Protein AF-A0A6N2RLK5-F1 (afdb_monomer)

Sequence (147 aa):
MNPKSGIPRKGILIFTRFIREAEKLASEIPNCAIVSGSTPKEERARILKGFKDGRIKVVANVGVLTTGFDYPELDTIVLARPTKSLSLYYQMVGRVIRPCQGKEGWVVDLSGNFRRFGRVEELRIEQPEKGKWCIMSRGRQLTNVVF

InterPro domains:
  IPR001650 Helicase, C-terminal domain-like [PF00271] (11-98)
  IPR001650 Helicase, C-terminal domain-like [PS51194] (1-136)
  IPR001650 Helicase, C-terminal domain-like [SM00490] (23-100)
  IPR027417 P-loop containing nucleoside triphosphate hydrolase [G3DSA:3.40.50.300] (5-135)
  IPR027417 P-loop containing nucleoside triphosphate hydrolase [SSF52540] (9-113)

Nearest PDB structures (foldseek):
  8fkx-assembly1_NI  TM=7.984E-01  e=8.731E-06  Homo sapiens
  2wax-assembly2_C  TM=7.547E-01  e=4.292E-06  Homo sapiens
  4bru-assembly1_A  TM=7.650E-01  e=8.186E-06  Saccharomyces cerevisiae S288C
  2z0m-assembly1_A  TM=8.202E-01  e=6.459E-05  Sulfurisphaera tokodaii
 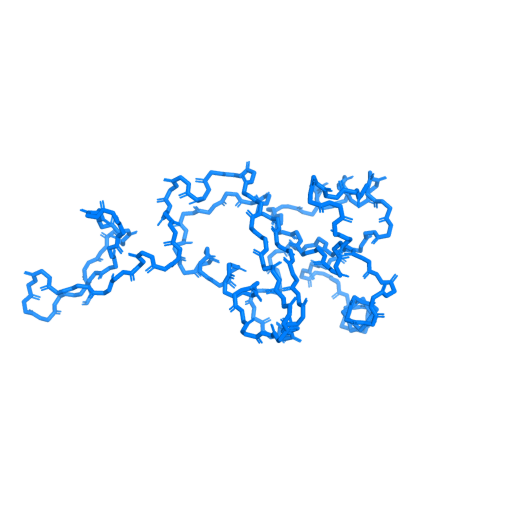 1wp9-assembly3_C  TM=6.218E-01  e=9.935E-06  Pyrococcus furiosus DSM 3638

Foldseek 3Di:
DQDPVRDDFLAEEEEAADPVVLVVVPVVDPLEAEDEPPQDPVNVVVSLVCSLVSVRRYYYYHPPPLDDRARQLRAYYEYNDDDLDPSSVCSRQVRNPRDDPPHHHYYHYPHCVCVLRPDPVQWDWDDPDVPWIFIDGPNDTSDPGTD

Structure (mmCIF, N/CA/C/O backbone):
data_AF-A0A6N2RLK5-F1
#
_entry.id   AF-A0A6N2RLK5-F1
#
loop_
_atom_site.group_PDB
_atom_site.id
_atom_site.type_symbol
_atom_site.label_atom_id
_atom_site.label_alt_id
_atom_site.label_comp_id
_atom_site.label_asym_id
_atom_site.label_entity_id
_atom_site.label_seq_id
_atom_site.pdbx_PDB_ins_code
_atom_site.Cartn_x
_atom_site.Cartn_y
_atom_site.Cartn_z
_atom_site.occupancy
_atom_site.B_iso_or_equiv
_atom_site.auth_seq_id
_atom_site.auth_comp_id
_atom_site.auth_asym_id
_atom_site.auth_atom_id
_atom_site.pdbx_PDB_model_num
ATOM 1 N N . MET A 1 1 ? -1.136 -15.713 -12.446 1.00 52.31 1 MET A N 1
ATOM 2 C CA . MET A 1 1 ? -1.601 -14.310 -12.337 1.00 52.31 1 MET A CA 1
ATOM 3 C C . MET A 1 1 ? -3.061 -14.161 -12.808 1.00 52.31 1 MET A C 1
ATOM 5 O O . MET A 1 1 ? -3.420 -13.118 -13.330 1.00 52.31 1 MET A O 1
ATOM 9 N N . ASN A 1 2 ? -3.915 -15.174 -12.593 1.00 56.28 2 ASN A N 1
ATOM 10 C CA . ASN A 1 2 ? -5.317 -15.171 -13.028 1.00 56.28 2 ASN A CA 1
ATOM 11 C C . ASN A 1 2 ? -6.198 -15.041 -11.782 1.00 56.28 2 ASN A C 1
ATOM 13 O O . ASN A 1 2 ? -6.227 -15.976 -10.977 1.00 56.28 2 ASN A O 1
ATOM 17 N N . PRO A 1 3 ? -6.840 -13.888 -11.542 1.00 61.88 3 PRO A N 1
ATOM 18 C CA . PRO A 1 3 ? -7.728 -13.728 -10.398 1.00 61.88 3 PRO A CA 1
ATOM 19 C C . PRO A 1 3 ? -8.882 -14.727 -10.471 1.00 61.88 3 PRO A C 1
ATOM 21 O O . PRO A 1 3 ? -9.301 -15.102 -11.562 1.00 61.88 3 PRO A O 1
ATOM 24 N N . LYS A 1 4 ? -9.440 -15.127 -9.320 1.00 61.88 4 LYS A N 1
ATOM 25 C CA . LYS A 1 4 ? -10.626 -16.007 -9.285 1.00 61.88 4 LYS A CA 1
ATOM 26 C C . LYS A 1 4 ? -11.823 -15.425 -10.050 1.00 61.88 4 LYS A C 1
ATOM 28 O O . LYS A 1 4 ? -12.674 -16.180 -10.493 1.00 61.88 4 LYS A O 1
ATOM 33 N N . SER A 1 5 ? -11.867 -14.104 -10.224 1.00 67.25 5 SER A N 1
ATOM 34 C CA . SER A 1 5 ? -12.864 -13.403 -11.037 1.00 67.25 5 SER A CA 1
ATOM 35 C C . SER A 1 5 ? -12.621 -13.496 -12.551 1.00 67.25 5 SER A C 1
ATOM 37 O O . SER A 1 5 ? -13.440 -13.003 -13.314 1.00 67.25 5 SER A O 1
ATOM 39 N N . GLY A 1 6 ? -11.493 -14.049 -13.012 1.00 70.12 6 GLY A N 1
ATOM 40 C CA . GLY A 1 6 ? -11.112 -14.101 -14.430 1.00 70.12 6 GLY A CA 1
ATOM 41 C C . GLY A 1 6 ? -10.660 -12.761 -15.029 1.00 70.12 6 GLY A C 1
ATOM 42 O O . GLY A 1 6 ? -10.053 -12.748 -16.094 1.00 70.12 6 GLY A O 1
ATOM 43 N N . ILE A 1 7 ? -10.892 -11.643 -14.335 1.00 71.00 7 ILE A N 1
ATOM 44 C CA . ILE A 1 7 ? -10.520 -10.293 -14.776 1.00 71.00 7 ILE A CA 1
ATOM 45 C C . ILE A 1 7 ? -9.030 -10.060 -14.489 1.00 71.00 7 ILE A C 1
ATOM 47 O O . ILE A 1 7 ? -8.647 -10.081 -13.317 1.00 71.00 7 ILE A O 1
ATOM 51 N N . PRO A 1 8 ? -8.170 -9.821 -15.497 1.00 78.94 8 PRO A N 1
ATOM 52 C CA . PRO A 1 8 ? -6.758 -9.520 -15.271 1.00 78.94 8 PRO A CA 1
ATOM 53 C C . PRO A 1 8 ? -6.572 -8.223 -14.476 1.00 78.94 8 PRO A C 1
ATOM 55 O O . PRO A 1 8 ? -7.283 -7.246 -14.699 1.00 78.94 8 PRO A O 1
ATOM 58 N N . ARG A 1 9 ? -5.581 -8.187 -13.578 1.00 85.44 9 ARG A N 1
ATOM 59 C CA . ARG A 1 9 ? -5.247 -6.963 -12.831 1.00 85.44 9 ARG A CA 1
ATOM 60 C C . ARG A 1 9 ? -4.394 -6.020 -13.670 1.00 85.44 9 ARG A C 1
ATOM 62 O O . ARG A 1 9 ? -3.427 -6.448 -14.306 1.00 85.44 9 ARG A O 1
ATOM 69 N N . LYS A 1 10 ? -4.732 -4.731 -13.649 1.00 86.25 10 LYS A N 1
ATOM 70 C CA . LYS A 1 10 ? -3.996 -3.663 -14.332 1.00 86.25 10 LYS A CA 1
ATOM 71 C C . LYS A 1 10 ? -2.647 -3.403 -13.669 1.00 86.25 10 LYS A C 1
ATOM 73 O O . LYS A 1 10 ? -1.646 -3.324 -14.383 1.00 86.25 10 LYS A O 1
ATOM 78 N N . GLY A 1 11 ? -2.614 -3.333 -12.336 1.00 91.62 11 GLY A N 1
ATOM 79 C CA . GLY A 1 11 ? -1.394 -3.058 -11.581 1.00 91.62 11 GLY A CA 1
ATOM 80 C C . GLY A 1 11 ? -1.490 -3.478 -10.117 1.00 91.62 11 GLY A C 1
ATOM 81 O O . GLY A 1 11 ? -2.453 -3.160 -9.425 1.00 91.62 11 GLY A O 1
ATOM 82 N N . ILE A 1 12 ? -0.459 -4.171 -9.635 1.00 94.56 12 ILE A N 1
ATOM 83 C CA . ILE A 1 12 ? -0.383 -4.677 -8.262 1.00 94.56 12 ILE A CA 1
ATOM 84 C C . ILE A 1 12 ? 0.694 -3.910 -7.496 1.00 94.56 12 ILE A C 1
ATOM 86 O O . ILE A 1 12 ? 1.880 -4.005 -7.812 1.00 94.56 12 ILE A O 1
ATOM 90 N N . LEU A 1 13 ? 0.291 -3.170 -6.463 1.00 95.00 13 LEU A N 1
ATOM 91 C CA . LEU A 1 13 ? 1.210 -2.470 -5.565 1.00 95.00 13 LEU A CA 1
ATOM 92 C C . LEU A 1 13 ? 1.326 -3.221 -4.232 1.00 95.00 13 LEU A C 1
ATOM 94 O O . LEU A 1 13 ? 0.368 -3.307 -3.465 1.00 95.00 13 LEU A O 1
ATOM 98 N N . ILE A 1 14 ? 2.511 -3.750 -3.938 1.00 95.62 14 ILE A N 1
ATOM 99 C CA . ILE A 1 14 ? 2.783 -4.542 -2.734 1.00 95.62 14 ILE A CA 1
ATOM 100 C C . ILE A 1 14 ? 3.510 -3.673 -1.709 1.00 95.62 14 ILE A C 1
ATOM 102 O O . ILE A 1 14 ? 4.551 -3.104 -2.017 1.00 95.62 14 ILE A O 1
ATOM 106 N N . PHE A 1 15 ? 2.993 -3.585 -0.485 1.00 95.12 15 PHE A N 1
ATOM 107 C CA . PHE A 1 15 ? 3.648 -2.918 0.642 1.00 95.12 15 PHE A CA 1
ATOM 108 C C . PHE A 1 15 ? 4.381 -3.946 1.500 1.00 95.12 15 PHE A C 1
ATOM 110 O O . PHE A 1 15 ? 3.730 -4.781 2.127 1.00 95.12 15 PHE A O 1
ATOM 117 N N . THR A 1 16 ? 5.709 -3.866 1.573 1.00 94.75 16 THR A N 1
ATOM 118 C CA . THR A 1 16 ? 6.540 -4.771 2.388 1.00 94.75 16 THR A CA 1
ATOM 119 C C . THR A 1 16 ? 7.207 -4.036 3.553 1.00 94.75 16 THR A C 1
ATOM 121 O O . THR A 1 16 ? 7.219 -2.797 3.643 1.00 94.75 16 THR A O 1
ATOM 124 N N . ARG A 1 17 ? 7.720 -4.783 4.539 1.00 91.31 17 ARG A N 1
ATOM 125 C CA . ARG A 1 17 ? 8.395 -4.192 5.702 1.00 91.31 17 ARG A CA 1
ATOM 126 C C . ARG A 1 17 ? 9.872 -3.960 5.421 1.00 91.31 17 ARG A C 1
ATOM 128 O O . ARG A 1 17 ? 10.358 -2.888 5.804 1.00 91.31 17 ARG A O 1
ATOM 135 N N . PHE A 1 18 ? 10.531 -4.917 4.771 1.00 92.75 18 PHE A N 1
ATOM 136 C CA . PHE A 1 18 ? 11.976 -4.948 4.559 1.00 92.75 18 PHE A CA 1
ATOM 137 C C . PHE A 1 18 ? 12.358 -5.139 3.086 1.00 92.75 18 PHE A C 1
ATOM 139 O O . PHE A 1 18 ? 11.614 -5.725 2.302 1.00 92.75 18 PHE A O 1
ATOM 146 N N . ILE A 1 19 ? 13.563 -4.678 2.726 1.00 93.00 19 ILE A N 1
ATOM 147 C CA . ILE A 1 19 ? 14.116 -4.830 1.369 1.00 93.00 19 ILE A CA 1
ATOM 148 C C . ILE A 1 19 ? 14.258 -6.311 1.003 1.00 93.00 19 ILE A C 1
ATOM 150 O O . ILE A 1 19 ? 13.783 -6.709 -0.051 1.00 93.00 19 ILE A O 1
ATOM 154 N N . ARG A 1 20 ? 14.775 -7.141 1.918 1.00 93.56 20 ARG A N 1
ATOM 155 C CA . ARG A 1 20 ? 14.939 -8.590 1.701 1.00 93.56 20 ARG A CA 1
ATOM 156 C C . ARG A 1 20 ? 13.634 -9.304 1.325 1.00 93.56 20 ARG A C 1
ATOM 158 O O . ARG A 1 20 ? 13.635 -10.212 0.504 1.00 93.56 20 ARG A O 1
ATOM 165 N N . GLU A 1 21 ? 12.508 -8.892 1.912 1.00 92.12 21 GLU A N 1
ATOM 166 C CA . GLU A 1 21 ? 11.187 -9.444 1.575 1.00 92.12 21 GLU A CA 1
ATOM 167 C C . GLU A 1 21 ? 10.753 -9.024 0.168 1.00 92.12 21 GLU A C 1
ATOM 169 O O . GLU A 1 21 ? 10.215 -9.837 -0.580 1.00 92.12 21 GLU A O 1
ATOM 174 N N . ALA A 1 22 ? 11.001 -7.763 -0.201 1.00 93.56 22 ALA A N 1
ATOM 175 C CA . ALA A 1 22 ? 10.714 -7.264 -1.542 1.00 93.56 22 ALA A CA 1
ATOM 176 C C . ALA A 1 22 ? 11.583 -7.953 -2.605 1.00 93.56 22 ALA A C 1
ATOM 178 O O . ALA A 1 22 ? 11.065 -8.303 -3.659 1.00 93.56 22 ALA A O 1
ATOM 179 N N . GLU A 1 23 ? 12.866 -8.189 -2.316 1.00 94.12 23 GLU A N 1
ATOM 180 C CA . GLU A 1 23 ? 13.801 -8.923 -3.182 1.00 94.12 23 GLU A CA 1
ATOM 181 C C . GLU A 1 23 ? 13.332 -10.354 -3.422 1.00 94.12 23 GLU A C 1
ATOM 183 O O . GLU A 1 23 ? 13.208 -10.776 -4.572 1.00 94.12 23 GLU A O 1
ATOM 188 N N . LYS A 1 24 ? 12.975 -11.072 -2.351 1.00 93.69 24 LYS A N 1
ATOM 189 C CA . LYS A 1 24 ? 12.421 -12.422 -2.468 1.00 93.69 24 LYS A CA 1
ATOM 190 C C . LYS A 1 24 ? 11.149 -12.432 -3.320 1.00 93.69 24 LYS A C 1
ATOM 192 O O . LYS A 1 24 ? 11.059 -13.202 -4.272 1.00 93.69 24 LYS A O 1
ATOM 197 N N . LEU A 1 25 ? 10.201 -11.534 -3.046 1.00 91.19 25 LEU A N 1
ATOM 198 C CA . LEU A 1 25 ? 8.975 -11.415 -3.842 1.00 91.19 25 LEU A CA 1
ATOM 199 C C . LEU A 1 25 ? 9.264 -11.110 -5.316 1.00 91.19 25 LEU A C 1
ATOM 201 O O . LEU A 1 25 ? 8.628 -11.690 -6.189 1.00 91.19 25 LEU A O 1
ATOM 205 N N . ALA A 1 26 ? 10.214 -10.223 -5.610 1.00 92.12 26 ALA A N 1
ATOM 206 C CA . ALA A 1 26 ? 10.562 -9.882 -6.984 1.00 92.12 26 ALA A CA 1
ATOM 207 C C . ALA A 1 26 ? 11.239 -11.035 -7.736 1.00 92.12 26 ALA A C 1
ATOM 209 O O . ALA A 1 26 ? 11.051 -11.148 -8.942 1.00 92.12 26 ALA A O 1
ATOM 210 N N . SER A 1 27 ? 11.974 -11.910 -7.039 1.00 93.75 27 SER A N 1
ATOM 211 C CA . SER A 1 27 ? 12.551 -13.116 -7.651 1.00 93.75 27 SER A CA 1
ATOM 212 C C . SER A 1 27 ? 11.511 -14.186 -8.005 1.00 93.75 27 SER A C 1
ATOM 214 O O . SER A 1 27 ? 11.727 -14.961 -8.932 1.00 93.75 27 SER A O 1
ATOM 216 N N . GLU A 1 28 ? 10.376 -14.220 -7.300 1.00 93.56 28 GLU A N 1
ATOM 217 C CA . GLU A 1 28 ? 9.321 -15.226 -7.493 1.00 93.56 28 GLU A CA 1
ATOM 218 C C . GLU A 1 28 ? 8.168 -14.721 -8.381 1.00 93.56 28 GLU A C 1
ATOM 220 O O . GLU A 1 28 ? 7.421 -15.515 -8.957 1.00 93.56 28 GLU A O 1
ATOM 225 N N . ILE A 1 29 ? 8.001 -13.400 -8.503 1.00 91.44 29 ILE A N 1
ATOM 226 C CA . ILE A 1 29 ? 6.914 -12.778 -9.262 1.00 91.44 29 ILE A CA 1
ATOM 227 C C . ILE A 1 29 ? 7.462 -12.213 -10.578 1.00 91.44 29 ILE A C 1
ATOM 229 O O . ILE A 1 29 ? 8.256 -11.269 -10.557 1.00 91.44 29 ILE A O 1
ATOM 233 N N . PRO A 1 30 ? 6.996 -12.700 -11.742 1.00 89.50 30 PRO A N 1
ATOM 234 C CA . PRO A 1 30 ? 7.442 -12.171 -13.021 1.00 89.50 30 PRO A CA 1
ATOM 235 C C . PRO A 1 30 ? 7.019 -10.708 -13.177 1.00 89.50 30 PRO A C 1
ATOM 237 O O . PRO A 1 30 ? 5.910 -10.322 -12.798 1.00 89.50 30 PRO A O 1
ATOM 240 N N . ASN A 1 31 ? 7.888 -9.907 -13.796 1.00 91.00 31 ASN A N 1
ATOM 241 C CA . ASN A 1 31 ? 7.638 -8.490 -14.069 1.00 91.00 31 ASN A CA 1
ATOM 242 C C . ASN A 1 31 ? 7.313 -7.668 -12.799 1.00 91.00 31 AS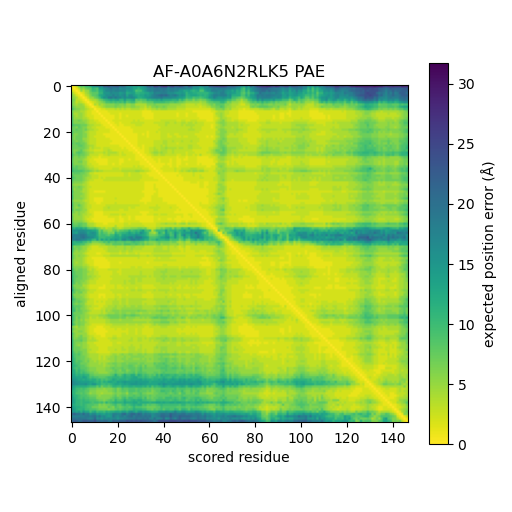N A C 1
ATOM 244 O O . ASN A 1 31 ? 6.386 -6.847 -12.770 1.00 91.00 31 ASN A O 1
ATOM 248 N N . CYS A 1 32 ? 8.079 -7.938 -11.738 1.00 95.38 32 CYS A N 1
ATOM 249 C CA . CYS A 1 32 ? 8.035 -7.231 -10.467 1.00 95.38 32 CYS A CA 1
ATOM 250 C C . CYS A 1 32 ? 9.246 -6.304 -10.324 1.00 95.38 32 CYS A C 1
ATOM 252 O O . CYS A 1 32 ? 10.388 -6.743 -10.432 1.00 95.38 32 CYS A O 1
ATOM 254 N N . ALA A 1 33 ? 8.995 -5.023 -10.058 1.00 96.06 33 ALA A N 1
ATOM 255 C CA . ALA A 1 33 ? 10.031 -4.044 -9.744 1.00 96.06 33 ALA A CA 1
ATOM 256 C C . ALA A 1 33 ? 9.993 -3.661 -8.260 1.00 96.06 33 ALA A C 1
ATOM 258 O O . ALA A 1 33 ? 8.933 -3.663 -7.632 1.00 96.06 33 ALA A O 1
ATOM 259 N N . ILE A 1 34 ? 11.142 -3.279 -7.700 1.00 96.06 34 ILE A N 1
ATOM 260 C CA . ILE A 1 34 ? 11.255 -2.849 -6.302 1.00 96.06 34 ILE A CA 1
ATOM 261 C C . ILE A 1 34 ? 11.534 -1.352 -6.248 1.00 96.06 34 ILE A C 1
ATOM 263 O O . ILE A 1 34 ? 12.416 -0.844 -6.937 1.00 96.06 34 ILE A O 1
ATOM 267 N N . VAL A 1 35 ? 10.813 -0.650 -5.377 1.00 95.06 35 VAL A N 1
ATOM 268 C CA . VAL A 1 35 ? 11.070 0.754 -5.059 1.00 95.06 35 VAL A CA 1
ATOM 269 C C . VAL A 1 35 ? 11.276 0.900 -3.553 1.00 95.06 35 VAL A C 1
ATOM 271 O O . VAL A 1 35 ? 10.417 0.547 -2.746 1.00 95.06 35 V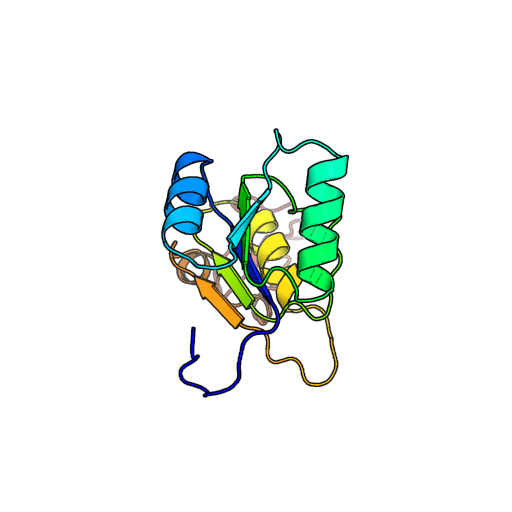AL A O 1
ATOM 274 N N . SER A 1 36 ? 12.416 1.450 -3.154 1.00 93.44 36 SER A N 1
ATOM 275 C CA . SER A 1 36 ? 12.792 1.699 -1.762 1.00 93.44 36 SER A CA 1
ATOM 276 C C . SER A 1 36 ? 13.320 3.128 -1.588 1.00 93.44 36 SER A C 1
ATOM 278 O O . SER A 1 36 ? 13.410 3.907 -2.543 1.00 93.44 36 SER A O 1
ATOM 280 N N . GLY A 1 37 ? 13.687 3.487 -0.355 1.00 89.50 37 GLY A N 1
ATOM 281 C CA . GLY A 1 37 ? 14.364 4.754 -0.064 1.00 89.50 37 GLY A CA 1
ATOM 282 C C . GLY A 1 37 ? 15.690 4.917 -0.812 1.00 89.50 37 GLY A C 1
ATOM 283 O O . GLY A 1 37 ? 16.023 6.036 -1.188 1.00 89.50 37 GLY A O 1
ATOM 284 N N . SER A 1 38 ? 16.392 3.812 -1.087 1.00 89.94 38 SER A N 1
ATOM 285 C CA . SER A 1 38 ? 17.678 3.801 -1.787 1.00 89.94 38 SER A CA 1
ATOM 286 C C . SER A 1 38 ? 17.556 3.759 -3.312 1.00 89.94 38 SER A C 1
ATOM 288 O O . SER A 1 38 ? 18.558 3.958 -3.991 1.00 89.94 38 SER A O 1
ATOM 290 N N . THR A 1 39 ? 16.359 3.541 -3.877 1.00 93.00 39 THR A N 1
ATOM 291 C CA . THR A 1 39 ? 16.160 3.579 -5.335 1.00 93.00 39 THR A CA 1
ATOM 292 C C . THR A 1 39 ? 16.455 4.989 -5.866 1.00 93.00 39 THR A C 1
ATOM 294 O O . THR A 1 39 ? 15.737 5.924 -5.465 1.00 93.00 39 THR A O 1
ATOM 297 N N . PRO A 1 40 ? 17.437 5.152 -6.782 1.00 94.50 40 PRO A N 1
ATOM 298 C CA . PRO A 1 40 ? 17.776 6.441 -7.379 1.00 94.50 40 PRO A CA 1
ATOM 299 C C . PRO A 1 40 ? 16.564 7.121 -8.017 1.00 94.50 40 PRO A C 1
ATOM 301 O O . PRO A 1 40 ? 15.643 6.459 -8.498 1.00 94.50 40 PRO A O 1
ATOM 304 N N . LYS A 1 41 ? 16.555 8.458 -8.036 1.00 91.88 41 LYS A N 1
ATOM 305 C CA . LYS A 1 41 ? 15.405 9.251 -8.502 1.00 91.88 41 LYS A CA 1
ATOM 306 C C . LYS A 1 41 ? 14.988 8.900 -9.934 1.00 91.88 41 LYS A C 1
ATOM 308 O O . LYS A 1 41 ? 13.801 8.712 -10.190 1.00 91.88 41 LYS A O 1
ATOM 313 N N . GLU A 1 42 ? 15.952 8.790 -10.843 1.00 94.81 42 GLU A N 1
ATOM 314 C CA . GLU A 1 42 ? 15.696 8.470 -12.252 1.00 94.81 42 GLU A CA 1
ATOM 315 C C . GLU A 1 42 ? 15.177 7.043 -12.434 1.00 94.81 42 GLU A C 1
ATOM 317 O O . GLU A 1 42 ? 14.208 6.824 -13.158 1.00 94.81 42 GLU A O 1
ATOM 322 N N . GLU A 1 43 ? 15.766 6.078 -11.726 1.00 95.19 43 GLU A N 1
ATOM 323 C CA . GLU A 1 43 ? 15.306 4.686 -11.724 1.00 95.19 43 GLU A CA 1
ATOM 324 C C . GLU A 1 43 ? 13.872 4.583 -11.198 1.00 95.19 43 GLU A C 1
ATOM 326 O O . GLU A 1 43 ? 12.999 4.001 -11.837 1.00 95.19 43 GLU A O 1
ATOM 331 N N . ARG A 1 44 ? 13.586 5.249 -10.076 1.00 94.56 44 ARG A N 1
ATOM 332 C CA . ARG A 1 44 ? 12.238 5.330 -9.511 1.00 94.56 44 ARG A CA 1
ATOM 333 C C . ARG A 1 44 ? 11.247 5.913 -10.513 1.00 94.56 44 ARG A C 1
ATOM 335 O O . ARG A 1 44 ? 10.158 5.369 -10.669 1.00 94.56 44 ARG A O 1
ATOM 342 N N . ALA A 1 45 ? 11.601 7.002 -11.194 1.00 92.81 45 ALA A N 1
ATOM 343 C CA . ALA A 1 45 ? 10.740 7.608 -12.206 1.00 92.81 45 ALA A CA 1
ATOM 344 C C . ALA A 1 45 ? 10.473 6.646 -13.377 1.00 92.81 45 ALA A C 1
ATOM 346 O O . ALA A 1 45 ? 9.323 6.514 -13.801 1.00 92.81 45 ALA A O 1
ATOM 347 N N . ARG A 1 46 ? 11.500 5.922 -13.848 1.00 96.06 46 ARG A N 1
ATOM 348 C CA . ARG A 1 46 ? 11.366 4.896 -14.894 1.00 96.06 46 ARG A CA 1
ATOM 349 C C . ARG A 1 46 ? 10.441 3.756 -14.471 1.00 96.06 46 ARG A C 1
ATOM 351 O O . ARG A 1 46 ? 9.523 3.435 -15.225 1.00 96.06 46 ARG A O 1
ATOM 358 N N . ILE A 1 47 ? 10.619 3.210 -13.266 1.00 95.69 47 ILE A N 1
ATOM 359 C CA . ILE A 1 47 ? 9.765 2.144 -12.720 1.00 95.69 47 ILE A CA 1
ATOM 360 C C . ILE A 1 47 ? 8.315 2.618 -12.609 1.00 95.69 47 ILE A C 1
ATOM 362 O O . ILE A 1 47 ? 7.406 1.958 -13.104 1.00 95.69 47 ILE A O 1
ATOM 366 N N . LEU A 1 48 ? 8.077 3.782 -11.997 1.00 93.25 48 LEU A N 1
ATOM 367 C CA . LEU A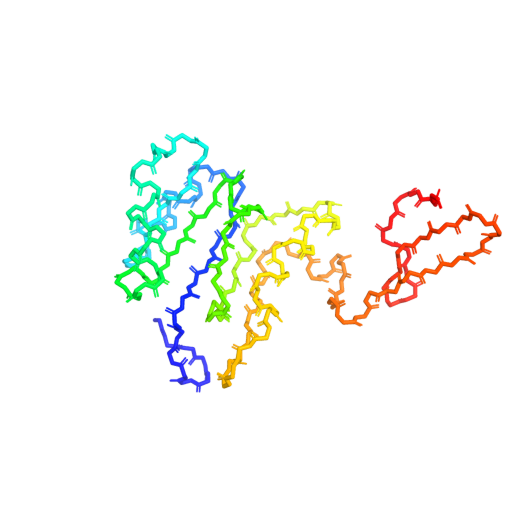 1 48 ? 6.716 4.283 -11.795 1.00 93.25 48 LEU A CA 1
ATOM 368 C C . LEU A 1 48 ? 6.023 4.617 -13.120 1.00 93.25 48 LEU A C 1
ATOM 370 O O . LEU A 1 48 ? 4.830 4.355 -13.252 1.00 93.25 48 LEU A O 1
ATOM 374 N N . LYS A 1 49 ? 6.750 5.149 -14.110 1.00 94.38 49 LYS A N 1
ATOM 375 C CA . LYS A 1 49 ? 6.219 5.342 -15.465 1.00 94.38 49 LYS A CA 1
ATOM 376 C C . LYS A 1 49 ? 5.888 3.999 -16.118 1.00 94.38 49 LYS A C 1
ATOM 378 O O . LYS A 1 49 ? 4.789 3.831 -16.628 1.00 94.38 49 LYS A O 1
ATOM 383 N N . GLY A 1 50 ? 6.800 3.028 -16.060 1.00 95.31 50 GLY A N 1
ATOM 384 C CA . GLY A 1 50 ? 6.567 1.677 -16.577 1.00 95.31 50 GLY A CA 1
ATOM 385 C C . GLY A 1 50 ? 5.364 0.989 -15.930 1.00 95.31 50 GLY A C 1
ATOM 386 O O . GLY A 1 50 ? 4.617 0.301 -16.619 1.00 95.31 50 GLY A O 1
ATOM 387 N N . PHE A 1 51 ? 5.145 1.221 -14.636 1.00 94.88 51 PHE A N 1
ATOM 388 C CA . PHE A 1 51 ? 4.002 0.696 -13.894 1.00 94.88 51 PHE A CA 1
ATOM 389 C C . PHE A 1 51 ? 2.679 1.335 -14.332 1.00 94.88 51 PHE A C 1
ATOM 391 O O .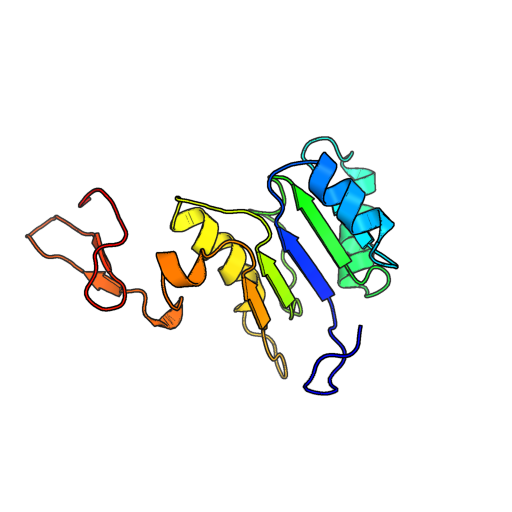 PHE A 1 51 ? 1.728 0.616 -14.616 1.00 94.88 51 PHE A O 1
ATOM 398 N N . LYS A 1 52 ? 2.629 2.669 -14.477 1.00 92.31 52 LYS A N 1
ATOM 399 C CA . LYS A 1 52 ? 1.438 3.372 -14.990 1.00 92.31 52 LYS A CA 1
ATOM 400 C C . LYS A 1 52 ? 1.102 2.986 -16.432 1.00 92.31 52 LYS A C 1
ATOM 402 O O . LYS A 1 52 ? -0.064 2.795 -16.750 1.00 92.31 52 LYS A O 1
ATOM 407 N N . ASP A 1 53 ? 2.125 2.821 -17.271 1.00 92.94 53 ASP A N 1
ATOM 408 C CA . ASP A 1 53 ? 1.984 2.415 -18.675 1.00 92.94 53 ASP A CA 1
ATOM 409 C C . ASP A 1 53 ? 1.641 0.911 -18.823 1.00 92.94 53 ASP A C 1
ATOM 411 O O . ASP A 1 53 ? 1.509 0.411 -19.938 1.00 92.94 53 ASP A O 1
ATOM 415 N N . GLY A 1 54 ? 1.567 0.148 -17.723 1.00 91.81 54 GLY A N 1
ATOM 416 C CA . GLY A 1 54 ? 1.267 -1.288 -17.727 1.00 91.81 54 GLY A CA 1
ATOM 417 C C . GLY A 1 54 ? 2.401 -2.199 -18.216 1.00 91.81 54 GLY A C 1
ATOM 418 O O . GLY A 1 54 ? 2.197 -3.413 -18.307 1.00 91.81 54 GLY A O 1
ATOM 419 N N . ARG A 1 55 ? 3.586 -1.637 -18.501 1.00 94.25 55 ARG A N 1
ATOM 420 C CA . ARG A 1 55 ? 4.812 -2.369 -18.875 1.00 94.25 55 ARG A CA 1
ATOM 421 C C . ARG A 1 55 ? 5.395 -3.133 -17.692 1.00 94.25 55 ARG A C 1
ATOM 423 O O . ARG A 1 55 ? 5.891 -4.237 -17.874 1.00 94.25 55 ARG A O 1
ATOM 430 N N . ILE A 1 56 ? 5.290 -2.564 -16.493 1.00 94.69 56 ILE A N 1
ATOM 431 C CA . ILE A 1 56 ? 5.546 -3.243 -15.221 1.00 94.69 56 ILE A CA 1
ATOM 432 C C . ILE A 1 56 ? 4.189 -3.584 -14.616 1.00 94.69 56 ILE A C 1
ATOM 434 O O . ILE A 1 56 ? 3.324 -2.716 -14.538 1.00 94.69 56 ILE A O 1
ATOM 438 N N . LYS A 1 57 ? 3.974 -4.840 -14.211 1.00 92.88 57 LYS A N 1
ATOM 439 C CA . LYS A 1 57 ? 2.684 -5.281 -13.647 1.00 92.88 57 LYS A CA 1
ATOM 440 C C . LYS A 1 57 ? 2.651 -5.250 -12.131 1.00 92.88 57 LYS A C 1
ATOM 442 O O . LYS A 1 57 ? 1.576 -5.085 -11.552 1.00 92.88 57 LYS A O 1
ATOM 447 N N . VAL A 1 58 ? 3.809 -5.395 -11.493 1.00 95.38 58 VAL A N 1
ATOM 448 C CA . VAL A 1 58 ? 3.917 -5.470 -10.039 1.00 95.38 58 VAL A CA 1
ATOM 449 C C . VAL A 1 58 ? 5.010 -4.530 -9.552 1.00 95.38 58 VAL A C 1
ATOM 451 O O . VAL A 1 58 ? 6.118 -4.521 -10.083 1.00 95.38 58 VAL A O 1
ATOM 454 N N . VAL A 1 59 ? 4.705 -3.741 -8.525 1.00 95.88 59 VAL A N 1
ATOM 455 C CA . VAL A 1 59 ? 5.698 -2.927 -7.818 1.00 95.88 59 VAL A CA 1
ATOM 456 C C . VAL A 1 59 ? 5.654 -3.267 -6.336 1.00 95.88 59 VAL A C 1
ATOM 458 O O . VAL A 1 59 ? 4.636 -3.060 -5.677 1.00 95.88 59 VAL A O 1
ATOM 461 N N . ALA A 1 60 ? 6.766 -3.758 -5.795 1.00 95.69 60 ALA A N 1
ATOM 462 C CA . ALA A 1 60 ? 6.967 -3.906 -4.360 1.00 95.69 60 ALA A CA 1
ATOM 463 C C . ALA A 1 60 ? 7.620 -2.640 -3.795 1.00 95.69 60 ALA A C 1
ATOM 465 O O . ALA A 1 60 ? 8.668 -2.203 -4.269 1.00 95.69 60 ALA A O 1
ATOM 466 N N . ASN A 1 61 ? 7.007 -2.036 -2.779 1.00 93.38 61 ASN A N 1
ATOM 467 C CA . ASN A 1 61 ? 7.510 -0.828 -2.141 1.00 93.38 61 ASN A CA 1
ATOM 468 C C . ASN A 1 61 ? 7.924 -1.069 -0.687 1.00 93.38 61 ASN A C 1
ATOM 470 O O . ASN A 1 61 ? 7.222 -1.739 0.073 1.00 93.38 61 ASN A O 1
ATOM 474 N N . VAL A 1 62 ? 9.056 -0.472 -0.304 1.00 91.25 62 VAL A N 1
ATOM 475 C CA . VAL A 1 62 ? 9.634 -0.579 1.041 1.00 91.25 62 VAL A CA 1
ATOM 476 C C . VAL A 1 62 ? 9.755 0.812 1.655 1.00 91.25 62 VAL A C 1
ATOM 478 O O . VAL A 1 62 ? 10.706 1.544 1.386 1.00 91.25 62 VAL A O 1
ATOM 481 N N . GLY A 1 63 ? 8.791 1.189 2.499 1.00 77.19 63 GLY A N 1
ATOM 482 C CA . GLY A 1 63 ? 8.845 2.450 3.257 1.00 77.19 63 GLY A CA 1
ATOM 483 C C . GLY A 1 63 ? 8.814 3.725 2.403 1.00 77.19 63 GLY A C 1
ATOM 484 O O . GLY A 1 63 ? 9.107 4.804 2.906 1.00 77.19 63 GLY A O 1
ATOM 485 N N . VAL A 1 64 ? 8.454 3.605 1.129 1.00 70.06 64 VAL A N 1
ATOM 486 C CA . VAL A 1 64 ? 8.306 4.693 0.157 1.00 70.06 64 VAL A CA 1
ATOM 487 C C . VAL A 1 64 ? 6.956 4.560 -0.533 1.00 70.06 64 VAL A C 1
ATOM 489 O O . VAL A 1 64 ? 6.251 3.582 -0.323 1.00 70.06 64 VAL A O 1
ATOM 492 N N . LEU A 1 65 ? 6.567 5.547 -1.344 1.00 67.31 65 LEU A N 1
ATOM 493 C CA . LEU A 1 65 ? 5.259 5.564 -2.013 1.00 67.31 65 LEU A CA 1
ATOM 494 C C . LEU A 1 65 ? 4.079 5.514 -1.026 1.00 67.31 65 LEU A C 1
ATOM 496 O O . LEU A 1 65 ? 2.995 5.063 -1.376 1.00 67.31 65 LEU A O 1
ATOM 500 N N . THR A 1 66 ? 4.247 6.007 0.202 1.00 58.25 66 THR A N 1
ATOM 501 C CA . THR A 1 66 ? 3.121 6.345 1.086 1.00 58.25 66 THR A CA 1
ATOM 502 C C . THR A 1 66 ? 2.527 7.696 0.685 1.00 58.25 66 THR A C 1
ATOM 504 O O . THR A 1 66 ? 1.309 7.844 0.662 1.00 58.25 66 THR A O 1
ATOM 507 N N . THR A 1 67 ? 3.351 8.617 0.177 1.00 54.53 67 THR A N 1
ATOM 508 C CA . THR A 1 67 ? 2.970 9.937 -0.353 1.00 54.53 67 THR A CA 1
ATOM 509 C C . THR A 1 67 ? 3.450 10.119 -1.808 1.00 54.53 67 THR A C 1
ATOM 511 O O . THR A 1 67 ? 4.389 9.461 -2.253 1.00 54.53 67 THR A O 1
ATOM 514 N N . GLY A 1 68 ? 2.766 10.951 -2.603 1.00 61.72 68 GLY A N 1
ATOM 515 C CA . GLY A 1 68 ? 3.256 11.436 -3.911 1.00 61.72 68 GLY A CA 1
ATOM 516 C C . GLY A 1 68 ? 3.088 10.539 -5.154 1.00 61.72 68 GLY A C 1
ATOM 517 O O . GLY A 1 68 ? 3.168 11.046 -6.266 1.00 61.72 68 GLY A O 1
ATOM 518 N N . PHE A 1 69 ? 2.817 9.235 -5.024 1.00 78.38 69 PHE A N 1
ATOM 519 C CA . PHE A 1 69 ? 2.445 8.395 -6.179 1.00 78.38 69 PHE A CA 1
ATOM 520 C C . PHE A 1 69 ? 0.938 8.493 -6.462 1.00 78.38 69 PHE A C 1
ATOM 522 O O . PHE A 1 69 ? 0.141 7.983 -5.677 1.00 78.38 69 PHE A O 1
ATOM 529 N N . ASP A 1 70 ? 0.549 9.149 -7.554 1.00 82.56 70 ASP A N 1
ATOM 530 C CA . ASP A 1 70 ? -0.843 9.222 -8.014 1.00 82.56 70 ASP A CA 1
ATOM 531 C C . ASP A 1 70 ? -1.070 8.319 -9.232 1.00 82.56 70 ASP A C 1
ATOM 533 O O . ASP A 1 70 ? -0.456 8.515 -10.286 1.00 82.56 70 ASP A O 1
ATOM 537 N N . TYR A 1 71 ? -1.917 7.306 -9.065 1.00 89.69 71 TYR A N 1
ATOM 538 C CA . TYR A 1 71 ? -2.309 6.373 -10.116 1.00 89.69 71 TYR A CA 1
ATOM 539 C C . TYR A 1 71 ? -3.749 5.894 -9.863 1.00 89.69 71 TYR A C 1
ATOM 541 O O . TYR A 1 71 ? -3.942 4.865 -9.215 1.00 89.69 71 TYR A O 1
ATOM 549 N N . PRO A 1 72 ? -4.771 6.647 -10.315 1.00 89.31 72 PRO A N 1
ATOM 550 C CA . PRO A 1 72 ? -6.177 6.331 -10.045 1.00 89.31 72 PRO A CA 1
ATOM 551 C C . PRO A 1 72 ? -6.631 4.966 -10.579 1.00 89.31 72 PRO A C 1
ATOM 553 O O . PRO A 1 72 ? -7.501 4.340 -9.976 1.00 89.31 72 PRO A O 1
ATOM 556 N N . GLU A 1 73 ? -6.020 4.473 -11.660 1.00 91.06 73 GLU A N 1
ATOM 557 C CA . GLU A 1 73 ? -6.313 3.153 -12.238 1.00 91.06 73 GLU A CA 1
ATOM 558 C C . GLU A 1 73 ? -5.727 1.976 -11.442 1.00 91.06 73 GLU A C 1
ATOM 560 O O . GLU A 1 73 ? -6.030 0.830 -11.770 1.00 91.06 73 GLU A O 1
ATOM 565 N N . LEU A 1 74 ? -4.912 2.229 -10.406 1.00 93.19 74 LEU A N 1
ATOM 566 C CA . LEU A 1 74 ? -4.399 1.178 -9.528 1.00 93.19 74 LEU A CA 1
ATOM 567 C C . LEU A 1 74 ? -5.566 0.380 -8.942 1.00 93.19 74 LEU A C 1
ATOM 569 O O . LEU A 1 74 ? -6.357 0.913 -8.158 1.00 93.19 74 LEU A O 1
ATOM 573 N N . ASP A 1 75 ? -5.635 -0.898 -9.300 1.00 92.62 75 ASP A N 1
ATOM 574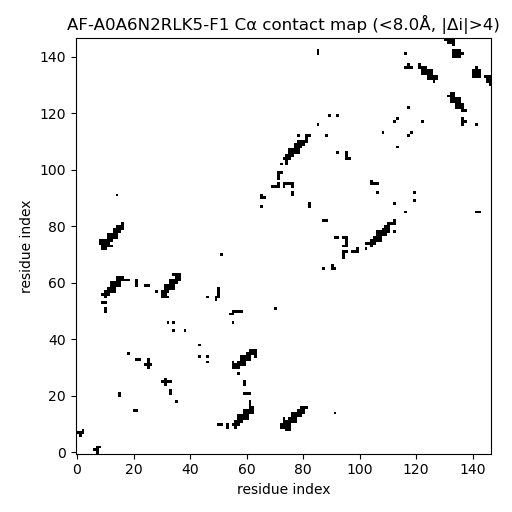 C CA . ASP A 1 75 ? -6.759 -1.772 -8.976 1.00 92.62 75 ASP A CA 1
ATOM 575 C C . ASP A 1 75 ? -6.445 -2.783 -7.877 1.00 92.62 75 ASP A C 1
ATOM 577 O O . ASP A 1 75 ? -7.368 -3.360 -7.316 1.00 92.62 75 ASP A O 1
ATOM 581 N N . THR A 1 76 ? -5.173 -2.978 -7.522 1.00 94.31 76 THR A N 1
ATOM 582 C CA . THR A 1 76 ? -4.791 -3.976 -6.524 1.00 94.31 76 THR A CA 1
ATOM 583 C C . THR A 1 76 ? -3.703 -3.459 -5.597 1.00 94.31 76 THR A C 1
ATOM 585 O O . THR A 1 76 ? -2.630 -3.038 -6.036 1.00 94.31 76 THR A O 1
ATOM 588 N N . ILE A 1 77 ? -3.941 -3.578 -4.293 1.00 94.62 77 ILE A N 1
ATOM 589 C CA . ILE A 1 77 ? -2.893 -3.466 -3.280 1.00 94.62 77 ILE A CA 1
ATOM 590 C C . ILE A 1 77 ? -2.742 -4.771 -2.507 1.00 94.62 77 ILE A C 1
ATOM 592 O O . ILE A 1 77 ? -3.721 -5.452 -2.197 1.00 94.62 77 ILE A O 1
ATOM 596 N N . VAL A 1 78 ? -1.502 -5.093 -2.153 1.00 95.38 78 VAL A N 1
ATOM 597 C CA . VAL A 1 78 ? -1.168 -6.222 -1.282 1.00 95.38 78 VAL A CA 1
ATOM 598 C C . VAL A 1 78 ? -0.463 -5.687 -0.041 1.00 95.38 78 VAL A C 1
ATOM 600 O O . VAL A 1 78 ? 0.586 -5.051 -0.133 1.00 95.38 78 VAL A O 1
ATOM 603 N N . LEU A 1 79 ? -1.033 -5.937 1.133 1.00 95.50 79 LEU A N 1
ATOM 604 C CA . LEU A 1 79 ? -0.461 -5.558 2.420 1.00 95.50 79 LEU A CA 1
ATOM 605 C C . LEU A 1 79 ? 0.356 -6.734 2.971 1.00 95.50 79 LEU A C 1
ATOM 607 O O . LEU A 1 79 ? -0.155 -7.582 3.702 1.00 95.50 79 LEU A O 1
ATOM 611 N N . ALA A 1 80 ? 1.641 -6.765 2.622 1.00 95.00 80 ALA A N 1
ATOM 612 C CA . ALA A 1 80 ? 2.644 -7.696 3.150 1.00 95.00 80 ALA A CA 1
ATOM 613 C C . ALA A 1 80 ? 3.483 -7.058 4.279 1.00 95.00 80 ALA A C 1
ATOM 615 O O . ALA A 1 80 ? 4.611 -7.457 4.552 1.00 95.00 80 ALA A O 1
ATOM 616 N N . ARG A 1 81 ? 2.936 -6.022 4.923 1.00 92.56 81 ARG A N 1
ATOM 617 C CA . ARG A 1 81 ? 3.530 -5.306 6.051 1.00 92.56 81 ARG A CA 1
ATOM 618 C C . ARG A 1 81 ? 2.504 -5.234 7.184 1.00 92.56 81 ARG A C 1
ATOM 620 O O . ARG A 1 81 ? 1.457 -4.603 6.998 1.00 92.56 81 ARG A O 1
ATOM 627 N N . PRO A 1 82 ? 2.796 -5.764 8.382 1.00 92.94 82 PRO A N 1
ATOM 628 C CA . PRO A 1 82 ? 1.991 -5.468 9.559 1.00 92.94 82 PRO A CA 1
ATOM 629 C C . PRO A 1 82 ? 2.199 -4.010 9.987 1.00 92.94 82 PRO A C 1
ATOM 631 O O . PRO A 1 82 ? 3.326 -3.510 10.017 1.00 92.94 82 PRO A O 1
ATOM 634 N N . THR A 1 83 ? 1.117 -3.320 10.354 1.00 91.88 83 THR A N 1
ATOM 635 C CA . THR A 1 83 ? 1.179 -1.972 10.933 1.00 91.88 83 THR A CA 1
ATOM 636 C C . THR A 1 83 ? 0.274 -1.831 12.159 1.00 91.88 83 THR A C 1
ATOM 638 O O . THR A 1 83 ? -0.792 -2.442 12.261 1.00 91.88 83 THR A O 1
ATOM 641 N N . LYS A 1 84 ? 0.728 -1.014 13.116 1.00 91.38 84 LYS A N 1
ATOM 642 C CA . LYS A 1 84 ? -0.079 -0.498 14.236 1.00 91.38 84 LYS A CA 1
ATOM 643 C C . LYS A 1 84 ? -0.569 0.936 13.988 1.00 91.38 84 LYS A C 1
ATOM 645 O O . LYS A 1 84 ? -1.391 1.430 14.745 1.00 91.38 84 LYS A O 1
ATOM 650 N N . SER A 1 85 ? -0.090 1.596 12.933 1.00 91.19 85 SER A N 1
ATOM 651 C CA . SER A 1 85 ? -0.528 2.939 12.550 1.00 91.19 85 SER A CA 1
ATOM 652 C C . SER A 1 85 ? -1.771 2.857 11.666 1.00 91.19 85 SER A C 1
ATOM 654 O O . SER A 1 85 ? -1.685 2.391 10.524 1.00 91.19 85 SER A O 1
ATOM 656 N N . LEU A 1 86 ? -2.902 3.341 12.190 1.00 91.25 86 LEU A N 1
ATOM 657 C CA . LEU A 1 86 ? -4.145 3.512 11.435 1.00 91.25 86 LEU A CA 1
ATOM 658 C C . LEU A 1 86 ? -3.939 4.447 10.239 1.00 91.25 86 LEU A C 1
ATOM 660 O O . LEU A 1 86 ? -4.368 4.133 9.134 1.00 91.25 86 LEU A O 1
ATOM 664 N N . SER A 1 87 ? -3.222 5.555 10.440 1.00 89.75 87 SER A N 1
ATOM 665 C CA . SER A 1 87 ? -2.935 6.524 9.380 1.00 89.75 87 SER A CA 1
ATOM 666 C C . SER A 1 87 ? -2.184 5.878 8.216 1.00 89.75 87 SER A C 1
ATOM 668 O O . SER A 1 87 ? -2.554 6.085 7.065 1.00 89.75 87 SER A O 1
ATOM 670 N N . LEU A 1 88 ? -1.182 5.034 8.494 1.00 90.38 88 LEU A N 1
ATOM 671 C CA . LEU A 1 88 ? -0.464 4.310 7.444 1.00 90.38 88 LEU A CA 1
ATOM 672 C C . LEU A 1 88 ? -1.370 3.296 6.731 1.00 90.38 88 LEU A C 1
ATOM 674 O O . LEU A 1 88 ? -1.327 3.204 5.508 1.00 90.38 88 LEU A O 1
ATOM 678 N N . TYR A 1 89 ? -2.199 2.548 7.468 1.00 92.75 89 TYR A N 1
ATOM 679 C CA . TYR A 1 89 ? -3.171 1.626 6.868 1.00 92.75 89 TYR A CA 1
ATOM 680 C C . TYR A 1 89 ? -4.121 2.358 5.915 1.00 92.75 89 TYR A C 1
ATOM 682 O O . TYR A 1 89 ? -4.255 1.960 4.757 1.00 92.75 89 TYR A O 1
ATOM 690 N N . TYR A 1 90 ? -4.692 3.476 6.364 1.00 90.50 90 TYR A N 1
ATOM 691 C CA . TYR A 1 90 ? -5.569 4.310 5.551 1.00 90.50 90 TYR A CA 1
ATOM 692 C C . TYR A 1 90 ? -4.847 4.893 4.332 1.00 90.50 90 TYR A C 1
ATOM 694 O O . TYR A 1 90 ? -5.394 4.874 3.239 1.00 90.50 90 TYR A O 1
ATOM 702 N N . GLN A 1 91 ? -3.601 5.348 4.468 1.00 89.44 91 GLN A N 1
ATOM 703 C CA . GLN A 1 91 ? -2.815 5.835 3.330 1.00 89.44 91 GLN A CA 1
ATOM 704 C C . GLN A 1 91 ? -2.546 4.742 2.287 1.00 89.44 91 GLN A C 1
ATOM 706 O O . GLN A 1 91 ? -2.562 5.028 1.091 1.00 89.44 91 GLN A O 1
ATOM 711 N N . MET A 1 92 ? -2.308 3.496 2.712 1.00 92.62 92 MET A N 1
ATOM 712 C CA . MET A 1 92 ? -2.101 2.368 1.798 1.00 92.62 92 MET A CA 1
ATOM 713 C C . MET A 1 92 ? -3.404 1.987 1.083 1.00 92.62 92 MET A C 1
ATOM 715 O O . MET A 1 92 ? -3.431 1.945 -0.146 1.00 92.62 92 MET A O 1
ATOM 719 N N . VAL A 1 93 ? -4.493 1.773 1.833 1.00 92.88 93 VAL A N 1
ATOM 720 C CA . VAL A 1 93 ? -5.816 1.431 1.273 1.00 92.88 93 VAL A CA 1
ATOM 721 C C . VAL A 1 93 ? -6.392 2.570 0.434 1.00 92.88 93 VAL A C 1
ATOM 723 O O . VAL A 1 93 ? -6.937 2.342 -0.644 1.00 92.88 93 VAL A O 1
ATOM 726 N N . GLY A 1 94 ? -6.153 3.808 0.857 1.00 90.19 94 GLY A N 1
ATOM 727 C CA . GLY A 1 94 ? -6.521 5.049 0.180 1.00 90.19 94 GLY A CA 1
ATOM 728 C C . GLY A 1 94 ? -6.090 5.119 -1.287 1.00 90.19 94 GLY A C 1
ATOM 729 O O . GLY A 1 94 ? -6.684 5.847 -2.077 1.00 90.19 94 GLY A O 1
ATOM 730 N N . ARG A 1 95 ? -5.064 4.356 -1.678 1.00 89.06 95 ARG A N 1
ATOM 731 C CA . ARG A 1 95 ? -4.557 4.316 -3.055 1.00 89.06 95 ARG A CA 1
ATOM 732 C C . ARG A 1 95 ? -5.467 3.545 -3.994 1.00 89.06 95 ARG A C 1
ATOM 734 O O . ARG A 1 95 ? -5.665 3.987 -5.120 1.00 89.06 95 ARG A O 1
ATOM 741 N N . VAL A 1 96 ? -6.030 2.430 -3.533 1.00 91.56 96 VAL A N 1
ATOM 742 C CA . VAL A 1 96 ? -6.894 1.596 -4.376 1.00 91.56 96 VAL A CA 1
ATOM 743 C C . VAL A 1 96 ? -8.322 2.135 -4.439 1.00 91.56 96 VAL A C 1
ATOM 745 O O . VAL A 1 96 ? -8.989 1.953 -5.449 1.00 91.56 96 VAL A O 1
ATOM 748 N N . ILE A 1 97 ? -8.777 2.863 -3.415 1.00 89.25 97 ILE A N 1
ATOM 749 C CA . ILE A 1 97 ? -10.153 3.392 -3.350 1.00 89.25 97 ILE A CA 1
ATOM 750 C C . ILE A 1 97 ? -10.361 4.701 -4.127 1.00 89.25 97 ILE A C 1
ATOM 752 O O . ILE A 1 97 ? -11.484 5.191 -4.191 1.00 89.25 97 ILE A O 1
ATOM 756 N N . ARG A 1 98 ? -9.307 5.292 -4.717 1.00 89.06 98 ARG A N 1
ATOM 757 C CA . ARG A 1 98 ? -9.459 6.501 -5.551 1.00 89.06 98 ARG A CA 1
ATOM 758 C C . ARG A 1 98 ? -10.466 6.229 -6.679 1.00 89.06 98 ARG A C 1
ATOM 760 O O . ARG A 1 98 ? -10.303 5.212 -7.349 1.00 89.06 98 ARG A O 1
ATOM 767 N N . PRO A 1 99 ? -11.470 7.081 -6.926 1.00 88.69 99 PRO A N 1
ATOM 768 C CA . PRO A 1 99 ? -12.446 6.827 -7.983 1.00 88.69 99 PRO A CA 1
ATOM 769 C C . PRO A 1 99 ? -11.790 6.693 -9.366 1.00 88.69 99 PRO A C 1
ATOM 771 O O . PRO A 1 99 ? -10.920 7.482 -9.729 1.00 88.69 99 PRO A O 1
ATOM 774 N N . CYS A 1 100 ? -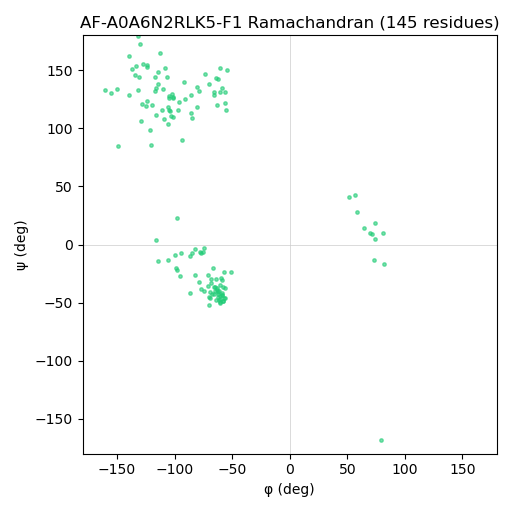12.203 5.685 -10.133 1.00 91.00 100 CYS A N 1
ATOM 775 C CA . CYS A 1 100 ? -11.816 5.484 -11.529 1.00 91.00 100 CYS A CA 1
ATOM 776 C C . CYS A 1 100 ? -12.911 4.658 -12.217 1.00 91.00 100 CYS A C 1
ATOM 778 O O . CYS A 1 100 ? -13.344 3.639 -11.673 1.00 91.00 100 CYS A O 1
ATOM 780 N N . GLN A 1 101 ? -13.396 5.109 -13.375 1.00 90.81 101 GLN A N 1
ATOM 781 C CA . GLN A 1 101 ? -14.515 4.467 -14.065 1.00 90.81 101 GLN A CA 1
ATOM 782 C C . GLN A 1 101 ? -14.185 3.012 -14.425 1.00 90.81 101 GLN A C 1
ATOM 784 O O . GLN A 1 101 ? -13.123 2.721 -14.971 1.00 90.81 101 GLN A O 1
ATOM 789 N N . GLY A 1 102 ? -15.104 2.095 -14.104 1.00 86.62 102 GLY A N 1
ATOM 790 C CA . GLY A 1 102 ? -14.947 0.664 -14.385 1.00 86.62 102 GLY A CA 1
ATOM 791 C C . GLY A 1 102 ? -13.902 -0.052 -13.523 1.00 86.62 102 GLY A C 1
ATOM 792 O O . GLY A 1 102 ? -13.581 -1.205 -13.802 1.00 86.62 102 GLY A O 1
ATOM 793 N N . LYS A 1 103 ? -13.353 0.599 -12.488 1.00 89.69 103 LYS A N 1
ATOM 794 C CA . LYS A 1 103 ? -12.371 -0.018 -11.594 1.00 89.69 103 LYS A CA 1
ATOM 795 C C . LYS A 1 103 ? -13.040 -0.803 -10.470 1.00 89.69 103 LYS A C 1
ATOM 797 O O . LYS A 1 103 ? -13.801 -0.246 -9.684 1.00 89.69 103 LYS A O 1
ATOM 802 N N . GLU A 1 104 ? -12.621 -2.052 -10.310 1.00 88.75 104 GLU A N 1
ATOM 803 C CA . GLU A 1 104 ? -12.895 -2.860 -9.123 1.00 88.75 104 GLU A CA 1
ATOM 804 C C . GLU A 1 104 ? -11.622 -2.976 -8.269 1.00 88.75 104 GLU A C 1
ATOM 806 O O . GLU A 1 104 ? -10.688 -3.705 -8.608 1.00 88.75 104 GLU A O 1
ATOM 811 N N . GLY A 1 105 ? -11.565 -2.217 -7.171 1.00 90.38 105 GLY A N 1
ATOM 812 C CA . GLY A 1 105 ? -10.394 -2.151 -6.295 1.00 90.38 105 GLY A CA 1
ATOM 813 C C . GLY A 1 105 ? -10.282 -3.344 -5.343 1.00 90.38 105 GLY A C 1
ATOM 814 O O . GLY A 1 105 ? -11.243 -3.694 -4.664 1.00 90.38 105 GLY A O 1
ATOM 815 N N . TRP A 1 106 ? -9.099 -3.951 -5.259 1.00 92.00 106 TRP A N 1
ATOM 816 C CA . TRP A 1 106 ? -8.806 -5.112 -4.420 1.00 92.00 106 TRP A CA 1
ATOM 817 C C . TRP A 1 106 ? -7.754 -4.789 -3.359 1.00 92.00 106 TRP A C 1
ATOM 819 O O . TRP A 1 106 ? -6.681 -4.257 -3.650 1.00 92.00 106 TRP A O 1
ATOM 829 N N . VAL A 1 107 ? -8.051 -5.171 -2.116 1.00 93.69 107 VAL A N 1
ATOM 830 C CA . VAL A 1 107 ? -7.118 -5.119 -0.985 1.00 93.69 107 VAL A CA 1
ATOM 831 C C . VAL A 1 107 ? -6.858 -6.541 -0.514 1.00 93.69 107 VAL A C 1
ATOM 833 O O . VAL A 1 107 ? -7.739 -7.185 0.051 1.00 93.69 107 VAL A O 1
ATOM 836 N N . VAL A 1 108 ? -5.640 -7.032 -0.726 1.00 94.56 108 VAL A N 1
ATOM 837 C CA . VAL A 1 108 ? -5.204 -8.341 -0.232 1.00 94.56 108 VAL A CA 1
ATOM 838 C C . VAL A 1 108 ? -4.351 -8.126 1.009 1.00 94.56 108 VAL A C 1
ATOM 840 O O . VAL A 1 108 ? -3.234 -7.625 0.918 1.00 94.56 108 VAL A O 1
ATOM 843 N N . ASP A 1 109 ? -4.861 -8.489 2.181 1.00 95.69 109 ASP A N 1
ATOM 844 C CA . ASP A 1 109 ? -4.139 -8.315 3.441 1.00 95.69 109 ASP A CA 1
ATOM 845 C C . ASP A 1 109 ? -3.543 -9.630 3.947 1.00 95.69 109 ASP A C 1
ATOM 847 O O . ASP A 1 109 ? -4.258 -10.517 4.409 1.00 95.69 109 ASP A O 1
ATOM 851 N N . LEU A 1 110 ? -2.213 -9.723 3.897 1.00 94.88 110 LEU A N 1
ATOM 852 C CA . LEU A 1 110 ? -1.450 -10.883 4.363 1.00 94.88 110 LEU A CA 1
ATOM 853 C C . LEU A 1 110 ? -0.972 -10.720 5.813 1.00 94.88 110 LEU A C 1
ATOM 855 O O . LEU A 1 110 ? -0.413 -11.647 6.389 1.00 94.88 110 LEU A O 1
ATOM 859 N N . SER A 1 111 ? -1.164 -9.540 6.411 1.00 94.19 111 SER A N 1
ATOM 860 C CA . SER A 1 111 ? -0.570 -9.165 7.702 1.00 94.19 111 SER A CA 1
ATOM 861 C C . SER A 1 111 ? -1.595 -8.910 8.814 1.00 94.19 111 SER A C 1
ATOM 863 O O . SER A 1 111 ? -1.226 -8.527 9.926 1.00 94.19 111 SER A O 1
ATOM 865 N N . GLY A 1 112 ? -2.887 -9.117 8.543 1.00 94.69 112 GLY A N 1
ATOM 866 C CA . GLY A 1 112 ? -3.966 -8.978 9.526 1.00 94.69 112 GLY A CA 1
ATOM 867 C C . GLY A 1 112 ? -4.310 -7.531 9.897 1.00 94.69 112 GLY A C 1
ATOM 868 O O . GLY A 1 112 ? -4.946 -7.299 10.926 1.00 94.69 112 GLY A O 1
ATOM 869 N N . ASN A 1 113 ? -3.918 -6.561 9.074 1.00 94.94 113 ASN A N 1
ATOM 870 C CA . ASN A 1 113 ? -4.300 -5.160 9.219 1.00 94.94 113 ASN A CA 1
ATOM 871 C C . ASN A 1 113 ? -5.819 -4.957 9.114 1.00 94.94 113 ASN A C 1
ATOM 873 O O . ASN A 1 113 ? -6.379 -4.213 9.909 1.00 94.94 113 ASN A O 1
ATOM 877 N N . PHE A 1 114 ? -6.504 -5.659 8.211 1.00 93.19 114 PHE A N 1
ATOM 878 C CA . PHE A 1 114 ? -7.959 -5.626 8.069 1.00 93.19 114 PHE A CA 1
ATOM 879 C C . PHE A 1 114 ? -8.655 -6.132 9.333 1.00 93.19 114 PHE A C 1
ATOM 881 O O . PHE A 1 114 ? -9.571 -5.492 9.842 1.00 93.19 114 PHE A O 1
ATOM 888 N N . ARG A 1 115 ? -8.175 -7.247 9.903 1.00 92.06 115 ARG A N 1
ATOM 889 C CA . ARG A 1 115 ? -8.669 -7.747 11.199 1.00 92.06 115 ARG A CA 1
ATOM 890 C C . ARG A 1 115 ? -8.438 -6.728 12.313 1.00 92.06 115 ARG A C 1
ATOM 892 O O . ARG A 1 115 ? -9.260 -6.617 13.216 1.00 92.06 115 ARG A O 1
ATOM 899 N N . ARG A 1 116 ? -7.332 -5.978 12.244 1.00 91.44 116 ARG A N 1
ATOM 900 C CA . ARG A 1 116 ? -7.006 -4.936 13.216 1.00 91.44 116 ARG A CA 1
ATOM 901 C C . ARG A 1 116 ? -7.796 -3.650 13.022 1.00 91.44 116 ARG A C 1
ATOM 903 O O . ARG A 1 116 ? -8.097 -3.064 14.039 1.00 91.44 116 ARG A O 1
ATOM 910 N N . PHE A 1 117 ? -8.081 -3.160 11.824 1.00 92.75 117 PHE A N 1
ATOM 911 C CA . PHE A 1 117 ? -8.648 -1.813 11.634 1.00 92.75 117 PHE A CA 1
ATOM 912 C C . PHE A 1 117 ? -10.068 -1.804 11.067 1.00 92.75 117 PHE A C 1
ATOM 914 O O . PHE A 1 117 ? -10.729 -0.777 11.143 1.00 92.75 117 PHE A O 1
ATOM 921 N N . GLY A 1 118 ? -10.550 -2.929 10.540 1.00 91.31 118 GLY A N 1
ATOM 922 C CA . GLY A 1 118 ? -11.848 -3.015 9.883 1.00 91.31 118 GLY A CA 1
ATOM 923 C C . GLY A 1 118 ? -11.834 -2.485 8.448 1.00 91.31 118 GLY A C 1
ATOM 924 O O . GLY A 1 118 ? -10.775 -2.272 7.837 1.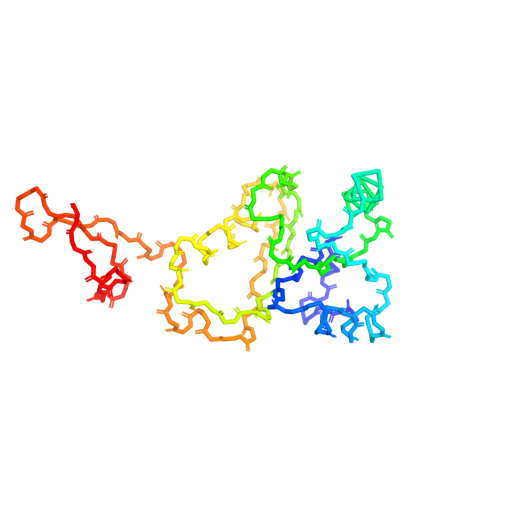00 91.31 118 GLY A O 1
ATOM 925 N N . ARG A 1 119 ? -13.039 -2.318 7.892 1.00 90.19 119 ARG A N 1
ATOM 926 C CA . ARG A 1 119 ? -13.216 -1.722 6.564 1.00 90.19 119 ARG A CA 1
ATOM 927 C C . ARG A 1 119 ? -12.979 -0.223 6.642 1.00 90.19 119 ARG A C 1
ATOM 929 O O . ARG A 1 119 ? -13.308 0.414 7.639 1.00 90.19 119 ARG A O 1
ATOM 936 N N . VAL A 1 120 ? -12.444 0.345 5.568 1.00 88.88 120 VAL A N 1
ATOM 937 C CA . VAL A 1 120 ? -12.221 1.791 5.508 1.00 88.88 120 VAL A CA 1
ATOM 938 C C . VAL A 1 120 ? -13.550 2.552 5.448 1.00 88.88 120 VAL A C 1
ATOM 940 O O . VAL A 1 120 ? -13.647 3.603 6.072 1.00 88.88 120 VAL A O 1
ATOM 943 N N . GLU A 1 121 ? -14.599 2.007 4.816 1.00 87.94 121 GLU A N 1
ATOM 944 C CA . GLU A 1 121 ? -15.929 2.644 4.810 1.00 87.94 121 GLU A CA 1
ATOM 945 C C . GLU A 1 121 ? -16.614 2.704 6.192 1.00 87.94 121 GLU A C 1
ATOM 947 O O . GLU A 1 121 ? -17.507 3.526 6.419 1.00 87.94 121 GLU A O 1
ATOM 952 N N . GLU A 1 122 ? -16.183 1.851 7.126 1.00 90.06 122 GLU A N 1
ATOM 953 C CA . GLU A 1 122 ? -16.710 1.770 8.494 1.00 90.06 122 GLU A CA 1
ATOM 954 C C . GLU A 1 122 ? -16.035 2.777 9.438 1.00 90.06 122 GLU A C 1
ATOM 956 O O . GLU A 1 122 ? -16.464 2.907 10.583 1.00 90.06 122 GLU A O 1
ATOM 961 N N . LEU A 1 123 ? -14.981 3.479 8.997 1.00 89.50 123 LEU A N 1
ATOM 962 C CA . LEU A 1 123 ? -14.303 4.471 9.828 1.00 89.50 123 LEU A CA 1
ATOM 963 C C . LEU A 1 123 ? -15.240 5.650 10.111 1.00 89.50 123 LEU A C 1
ATOM 965 O O . LEU A 1 123 ? -15.867 6.216 9.208 1.00 89.50 123 LEU A O 1
ATOM 969 N N . ARG A 1 124 ? -15.326 6.025 11.385 1.00 90.06 124 ARG A N 1
ATOM 970 C CA . ARG A 1 124 ? -16.089 7.179 11.863 1.00 90.06 124 ARG A CA 1
ATOM 971 C C . ARG A 1 124 ? -15.222 8.020 12.782 1.00 90.06 124 ARG A C 1
ATOM 973 O O . ARG A 1 124 ? -14.390 7.487 13.512 1.00 90.06 124 ARG A O 1
ATOM 980 N N . ILE A 1 125 ? -15.409 9.330 12.709 1.00 90.69 125 ILE A N 1
ATOM 981 C CA . ILE A 1 125 ? -14.857 10.267 13.681 1.00 90.69 125 ILE A CA 1
ATOM 982 C C . ILE A 1 125 ? -15.974 10.536 14.680 1.00 90.69 125 ILE A C 1
ATOM 984 O O . ILE A 1 125 ? -17.061 10.954 14.285 1.00 90.69 125 ILE A O 1
ATOM 988 N N . GLU A 1 126 ? -15.710 10.265 15.950 1.00 91.50 126 GLU A N 1
ATOM 989 C CA . GLU A 1 126 ? -16.672 10.437 17.035 1.00 91.50 126 GLU A CA 1
ATOM 990 C C . GLU A 1 126 ? -16.094 11.354 18.112 1.00 91.50 126 GLU A C 1
ATOM 992 O O . GLU A 1 126 ? -14.875 11.478 18.251 1.00 91.50 126 GLU A O 1
ATOM 997 N N . GLN A 1 127 ? -16.982 12.009 18.860 1.00 90.88 127 GLN A N 1
ATOM 998 C CA . GLN A 1 127 ? -16.638 12.888 19.973 1.00 90.88 127 GLN A CA 1
ATOM 999 C C . GLN A 1 127 ? -17.296 12.358 21.255 1.00 90.88 127 GLN A C 1
ATOM 1001 O O . GLN A 1 127 ? -18.407 12.778 21.581 1.00 90.88 127 GLN A O 1
ATOM 1006 N N . PRO A 1 128 ? -16.665 11.409 21.970 1.00 85.31 128 PRO A N 1
ATOM 1007 C CA . PRO A 1 128 ? -17.225 10.870 23.211 1.00 85.31 128 PRO A CA 1
ATOM 1008 C C . PRO A 1 128 ? -17.350 11.922 24.325 1.00 85.31 128 PRO A C 1
ATOM 1010 O O . PRO A 1 128 ? -18.245 11.834 25.158 1.00 85.31 128 PRO A O 1
ATOM 1013 N N . GLU A 1 129 ? -16.478 12.934 24.336 1.00 86.81 129 GLU A N 1
ATOM 1014 C CA . GLU A 1 129 ? -16.496 14.047 25.289 1.00 86.81 129 GLU A CA 1
ATOM 1015 C C . GLU A 1 129 ? -16.245 15.370 24.552 1.00 86.81 129 GLU A C 1
ATOM 1017 O O . GLU A 1 129 ? -15.543 15.409 23.540 1.00 86.81 129 GLU A O 1
ATOM 1022 N N . LYS A 1 130 ? -16.782 16.488 25.058 1.00 88.50 130 LYS A N 1
ATOM 1023 C CA . LYS A 1 130 ? -16.620 17.804 24.419 1.00 88.50 130 LYS A CA 1
ATOM 1024 C C . LYS A 1 130 ? -15.135 18.150 24.247 1.00 88.50 130 LYS A C 1
ATOM 1026 O O . LYS A 1 130 ? -14.398 18.236 25.223 1.00 88.50 130 LYS A O 1
ATOM 1031 N N . GLY A 1 131 ? -14.719 18.395 23.003 1.00 86.69 131 GLY A N 1
ATOM 1032 C CA . GLY A 1 131 ? -13.332 18.732 22.658 1.00 86.69 131 GLY A CA 1
ATOM 1033 C C . GLY A 1 131 ? -12.389 17.532 22.548 1.00 86.69 131 GLY A C 1
ATOM 1034 O O . GLY A 1 131 ? -11.187 17.733 22.459 1.00 86.69 131 GLY A O 1
ATOM 1035 N N . LYS A 1 132 ? -12.927 16.309 22.562 1.00 87.56 132 LYS A N 1
ATOM 1036 C CA . LYS A 1 132 ? -12.175 15.059 22.588 1.00 87.56 132 LYS A CA 1
ATOM 1037 C C . LYS A 1 132 ? -12.679 14.128 21.480 1.00 87.56 132 LYS A C 1
ATOM 1039 O O . LYS A 1 132 ? -13.756 13.553 21.597 1.00 87.56 132 LYS A O 1
ATOM 1044 N N . TRP A 1 133 ? -11.897 13.970 20.420 1.00 89.12 133 TRP A N 1
ATOM 1045 C CA . TRP A 1 133 ? -12.215 13.212 19.214 1.00 89.12 133 TRP A CA 1
ATOM 1046 C C . TRP A 1 133 ? -11.455 11.892 19.135 1.00 89.12 133 TRP A C 1
ATOM 1048 O O . TRP A 1 133 ? -10.287 11.792 19.510 1.00 89.12 133 TRP A O 1
ATOM 1058 N N . CYS A 1 134 ? -12.095 10.863 18.595 1.00 90.62 134 CYS A N 1
ATOM 1059 C CA . CYS A 1 134 ? -11.460 9.581 18.332 1.00 90.62 134 CYS A CA 1
ATOM 1060 C C . CYS A 1 134 ? -11.915 8.997 16.993 1.00 90.62 134 CYS A C 1
ATOM 1062 O O . CYS A 1 134 ? -12.920 9.411 16.412 1.00 90.62 134 CYS A O 1
ATOM 1064 N N . ILE A 1 135 ? -11.142 8.033 16.483 1.00 91.62 135 ILE A N 1
ATOM 1065 C CA . ILE A 1 135 ? -11.537 7.269 15.296 1.00 91.62 135 ILE A CA 1
ATOM 1066 C C . ILE A 1 135 ? -12.066 5.914 15.743 1.00 91.62 135 ILE A C 1
ATOM 1068 O O . ILE A 1 135 ? -11.372 5.170 16.442 1.00 91.62 135 ILE A O 1
ATOM 1072 N N . MET A 1 136 ? -13.267 5.589 15.286 1.00 90.75 136 MET A N 1
ATOM 1073 C CA . MET A 1 136 ? -14.007 4.383 15.624 1.00 90.75 136 MET A CA 1
ATOM 1074 C C . MET A 1 136 ? -14.171 3.489 14.392 1.00 90.75 136 MET A C 1
ATOM 1076 O O . MET A 1 136 ? -14.258 3.962 13.258 1.00 90.75 136 MET A O 1
ATOM 1080 N N . SER A 1 137 ? -14.217 2.177 14.616 1.00 90.81 137 SER A N 1
ATOM 1081 C CA . SER A 1 137 ? -14.671 1.188 13.634 1.00 90.81 137 SER A CA 1
ATOM 1082 C C . SER A 1 137 ? -15.290 0.007 14.360 1.00 90.81 137 SER A C 1
ATOM 1084 O O . SER A 1 137 ? -14.717 -0.488 15.333 1.00 90.81 137 SER A O 1
ATOM 1086 N N . ARG A 1 138 ? -16.460 -0.452 13.898 1.00 87.81 138 ARG A N 1
ATOM 1087 C CA . ARG A 1 138 ? -17.208 -1.570 14.509 1.00 87.81 138 ARG A CA 1
ATOM 1088 C C . ARG A 1 138 ? -17.422 -1.392 16.020 1.00 87.81 138 ARG A C 1
ATOM 1090 O O . ARG A 1 138 ? -17.231 -2.329 16.788 1.00 87.81 138 ARG A O 1
ATOM 1097 N N . GLY A 1 139 ? -17.737 -0.167 16.446 1.00 83.38 139 GLY A N 1
ATOM 1098 C CA . GLY A 1 139 ? -17.938 0.174 17.859 1.00 83.38 139 GLY A CA 1
ATOM 1099 C C . GLY A 1 139 ? -16.668 0.152 18.719 1.00 83.38 139 GLY A C 1
ATOM 1100 O O . GLY A 1 139 ? -16.761 0.246 19.937 1.00 83.38 139 GLY A O 1
ATOM 1101 N N . ARG A 1 140 ? -15.476 0.030 18.119 1.00 88.06 140 ARG A N 1
ATOM 1102 C CA . ARG A 1 140 ? -14.199 0.013 18.837 1.00 88.06 140 ARG A CA 1
ATOM 1103 C C . ARG A 1 140 ? -13.336 1.211 18.462 1.00 88.06 140 ARG A C 1
ATOM 1105 O O . ARG A 1 140 ? -13.117 1.478 17.278 1.00 88.06 140 ARG A O 1
ATOM 1112 N N . GLN A 1 141 ? -12.759 1.851 19.474 1.00 88.62 141 GLN A N 1
ATOM 1113 C CA . GLN A 1 141 ? -11.765 2.903 19.292 1.00 88.62 141 GLN A CA 1
ATOM 1114 C C . GLN A 1 141 ? -10.487 2.345 18.659 1.00 88.62 141 GLN A C 1
ATOM 1116 O O . GLN A 1 141 ? -9.932 1.339 19.102 1.00 88.62 141 GLN A O 1
ATOM 1121 N N . LEU A 1 142 ? -10.037 2.989 17.584 1.00 87.31 142 LEU A N 1
ATOM 1122 C CA . LEU A 1 142 ? -8.829 2.622 16.847 1.00 87.31 142 LEU A CA 1
ATOM 1123 C C . LEU A 1 142 ? -7.618 3.481 17.222 1.00 87.31 142 LEU A C 1
ATOM 1125 O O . LEU A 1 142 ? -6.483 3.084 16.954 1.00 87.31 142 LEU A O 1
ATOM 1129 N N . THR A 1 143 ? -7.844 4.656 17.809 1.00 79.31 143 THR A N 1
ATOM 1130 C CA . THR A 1 143 ? -6.788 5.528 18.327 1.00 79.31 143 THR A CA 1
ATOM 1131 C C . THR A 1 143 ? -6.523 5.212 19.795 1.00 79.31 143 THR A C 1
ATOM 1133 O O . THR A 1 143 ? -7.446 4.996 20.568 1.00 79.31 143 THR A O 1
ATOM 1136 N N . ASN A 1 144 ? -5.258 5.215 20.216 1.00 69.19 144 ASN A N 1
ATOM 1137 C CA . ASN A 1 144 ? -4.913 5.040 21.637 1.00 69.19 144 ASN A CA 1
ATOM 1138 C C . ASN A 1 144 ? -5.122 6.322 22.460 1.00 69.19 144 ASN A C 1
ATOM 1140 O O . ASN A 1 144 ? -4.942 6.309 23.672 1.00 69.19 144 ASN A O 1
ATOM 1144 N N . VAL A 1 145 ? -5.453 7.429 21.794 1.00 68.38 145 VAL A N 1
ATOM 1145 C CA . VAL A 1 145 ? -5.680 8.740 22.394 1.00 68.38 145 VAL A CA 1
ATOM 1146 C C . VAL A 1 145 ? -6.951 9.350 21.827 1.00 68.38 145 VAL A C 1
ATOM 1148 O O . VAL A 1 145 ? -7.361 9.037 20.701 1.00 68.38 145 VAL A O 1
ATOM 1151 N N . VAL A 1 146 ? -7.540 10.217 22.634 1.00 70.69 146 VAL A N 1
ATOM 1152 C CA . VAL A 1 146 ? -8.628 11.106 22.258 1.00 70.69 146 VAL A CA 1
ATOM 1153 C C . VAL A 1 146 ? -8.002 12.495 22.116 1.00 70.69 146 VAL A C 1
ATOM 1155 O O . VAL A 1 146 ? -7.236 12.886 22.998 1.00 70.69 146 VAL A O 1
ATOM 1158 N N . PHE A 1 147 ? -8.221 13.172 20.991 1.00 71.06 147 PHE A N 1
ATOM 1159 C CA . PHE A 1 147 ? -7.490 14.387 20.606 1.00 71.06 147 PHE A CA 1
ATOM 1160 C C . PHE A 1 147 ? -8.392 15.594 20.371 1.00 71.06 147 PHE A C 1
ATOM 1162 O O . PHE A 1 147 ? -9.612 15.397 20.189 1.00 71.06 147 PHE A O 1
#

Solvent-accessible surface area (backbone atoms only — not comparable to full-atom values): 8561 Å² total; per-residue (Å²): 133,75,45,98,82,70,60,72,78,62,24,39,43,32,38,34,74,43,65,69,59,38,51,54,50,38,75,74,37,84,60,39,46,79,43,39,82,83,50,50,70,66,59,46,51,51,51,53,48,33,33,75,72,51,76,28,44,31,39,33,26,28,90,44,76,75,66,93,75,84,53,48,74,35,25,30,37,33,34,61,38,71,68,90,51,64,68,58,52,49,46,59,54,52,48,30,69,38,81,43,92,94,63,73,58,41,82,46,67,76,44,52,46,52,82,70,58,52,57,78,89,54,56,40,80,45,64,92,44,95,87,30,34,38,42,32,31,93,94,36,76,72,50,99,58,68,83

Radius of gyration: 16.7 Å; Cα contacts (8 Å, |Δi|>4): 241; chains: 1; bounding box: 36×35×44 Å

Organism: Bacteroides ovatus (NCBI:txid28116)

pLDDT: mean 88.5, std 9.28, range [52.31, 96.06]

Mean predicted aligned error: 5.35 Å

Secondary structure (DSSP, 8-state):
---TTSPPPS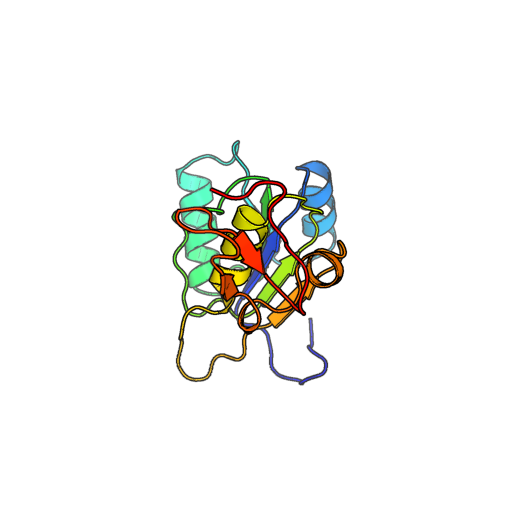-EEEEESSHHHHHHHHHHSTTEEEEETTS-HHHHHHHHHHHHTTSS-EEEEES--SSS---TT--EEEEES--S-HHHHHHHHHHHSS--TT---EEEESSSHHHHH--GGG-EEEEEETTEEEEEETTEE-SSS--